Protein AF-A0A9D7PT28-F1 (afdb_monomer)

Secondary structure (DSSP, 8-state):
-HHHHHHHHHHHHHHHHHHHHHHTTSGGGGGS-HHHHHHHHHHHHHHHHHHHHHHHHHHHS-S-HHHHHHHHHHHHHHHHHHHHHHHHHHHH--GGG---THHHHHHHHHHHHHHHHHHHHHHHHHHHHHHHHHHHSTTSSS--

pLDDT: mean 75.79, std 13.26, range [43.88, 93.25]

Foldseek 3Di:
DVVVVVVVVVVVLVVLLVVLVVVCDDPVNVVAQCLQNVQLVVLLNQLSVQLLVQLVVLLPDDDALVVSLVSSLVSSVVSCVSNVVSLVVLCPDDDRSHQDDVSNVSSVVSSVSSVVSSVVSSVVSSVVRVVVVVVVPDPPPPPD

Radius of gyration: 19.15 Å; Cα contacts (8 Å, |Δi|>4): 104; chains: 1; bounding box: 45×25×63 Å

Mean predicted aligned error: 9.18 Å

Sequence (144 aa):
MRKIIALLGWGLWLALCTLVFAFSYSDSYFSYSPCTRIPVFAAALLGAVAMPASAFLVWRRPGPAWALVLRQAGASFLALLPAVATSFILSRASGACRLSGDDAMGVGVNFLLLCALAVLTTVVLGIAAMARERRRKPQGALRH

Organism: NCBI:txid2954365

Solvent-accessible surface area (backbone atoms only — not comparable to full-atom values): 7889 Å² total; per-residue (Å²): 110,75,67,56,56,49,49,51,54,51,50,55,43,52,49,49,55,49,46,56,47,49,71,65,58,44,84,70,53,76,78,50,56,64,68,48,47,52,58,43,48,53,25,45,52,50,22,64,52,44,37,58,52,46,44,55,57,47,65,71,50,88,75,59,40,70,61,44,34,53,53,36,50,53,49,32,55,60,31,44,46,52,37,52,52,44,51,53,51,26,59,69,38,72,72,82,34,35,53,52,73,71,54,46,53,54,52,49,52,53,49,52,51,50,50,53,47,40,51,50,50,36,50,53,51,35,54,53,33,48,53,53,51,54,70,71,61,78,76,76,83,85,78,125

Nearest PDB structures (foldseek):
  8ub8-assembly1_F  TM=5.242E-01  e=2.010E+00  Bordetella phage BPP-1
  8t5y-assembly1_A-2  TM=4.249E-01  e=2.114E+00  Rhodococcus sp. USK13

Structure (mmCIF, N/CA/C/O backbone):
data_AF-A0A9D7PT28-F1
#
_entry.id   AF-A0A9D7PT28-F1
#
loop_
_atom_site.group_PDB
_atom_site.id
_atom_site.type_symbol
_atom_site.label_atom_id
_atom_site.label_alt_id
_atom_site.label_comp_id
_atom_site.label_asym_id
_atom_site.label_entity_id
_atom_site.label_seq_id
_atom_site.pdbx_PDB_ins_code
_atom_site.Cartn_x
_atom_site.Cartn_y
_atom_site.Cartn_z
_atom_site.occupancy
_atom_site.B_iso_or_equiv
_atom_site.auth_seq_id
_atom_site.auth_comp_id
_atom_site.auth_asym_id
_atom_site.auth_atom_id
_atom_site.pdbx_PDB_model_num
ATOM 1 N N . MET A 1 1 ? -17.495 -16.793 16.429 1.00 43.88 1 MET A N 1
ATOM 2 C CA . MET A 1 1 ? -17.609 -15.552 15.618 1.00 43.88 1 MET A CA 1
ATOM 3 C C . MET A 1 1 ? -16.283 -14.815 15.365 1.00 43.88 1 MET A C 1
ATOM 5 O O . MET A 1 1 ? -16.002 -14.558 14.205 1.00 43.88 1 MET A O 1
ATOM 9 N N . ARG A 1 2 ? -15.419 -14.513 16.357 1.00 48.06 2 ARG A N 1
ATOM 10 C CA . ARG A 1 2 ? -14.138 -13.787 16.113 1.00 48.06 2 ARG A CA 1
ATOM 11 C C . ARG A 1 2 ? -13.183 -14.450 15.100 1.00 48.06 2 ARG A C 1
ATOM 13 O O . ARG A 1 2 ? -12.558 -13.740 14.324 1.00 48.06 2 ARG A O 1
ATOM 20 N N . LYS A 1 3 ? -13.088 -15.786 15.083 1.00 47.22 3 LYS A N 1
ATOM 21 C CA . LYS A 1 3 ? -12.230 -16.530 14.136 1.00 47.22 3 LYS A CA 1
ATOM 22 C C . LYS A 1 3 ? -12.750 -16.486 12.688 1.00 47.22 3 LYS A C 1
ATOM 24 O O . LYS A 1 3 ? -11.953 -16.422 11.767 1.00 47.22 3 LYS A O 1
ATOM 29 N N . ILE A 1 4 ? -14.071 -16.447 12.502 1.00 44.88 4 ILE A N 1
ATOM 30 C CA . ILE A 1 4 ? -14.725 -16.429 11.181 1.00 44.88 4 ILE A CA 1
ATOM 31 C C . ILE A 1 4 ? -14.579 -15.053 10.522 1.00 44.88 4 ILE A C 1
ATOM 33 O O . ILE A 1 4 ? -14.271 -14.972 9.343 1.00 44.88 4 ILE A O 1
ATOM 37 N N . ILE A 1 5 ? -14.696 -13.970 11.298 1.00 53.00 5 ILE A N 1
ATOM 38 C CA . ILE A 1 5 ? -14.446 -12.602 10.809 1.00 53.00 5 ILE A CA 1
ATOM 39 C C . ILE A 1 5 ? -12.968 -12.416 10.437 1.00 53.00 5 ILE A C 1
ATOM 41 O O . ILE A 1 5 ? -12.665 -11.768 9.442 1.00 53.00 5 ILE A O 1
ATOM 45 N N . ALA A 1 6 ? -12.046 -13.015 11.200 1.00 55.41 6 ALA A N 1
ATOM 46 C CA . ALA A 1 6 ? -10.630 -13.013 10.844 1.00 55.41 6 ALA A CA 1
ATOM 47 C C . ALA A 1 6 ? -10.380 -13.782 9.535 1.00 55.41 6 ALA A C 1
ATOM 49 O O . ALA A 1 6 ? -9.706 -13.260 8.659 1.00 55.41 6 ALA A O 1
ATOM 50 N N . LEU A 1 7 ? -10.965 -14.971 9.366 1.00 52.16 7 LEU A N 1
ATOM 51 C CA . LEU A 1 7 ? -10.830 -15.766 8.140 1.00 52.16 7 LEU A CA 1
ATOM 52 C C . LEU A 1 7 ? -11.463 -15.091 6.915 1.00 52.16 7 LEU A C 1
ATOM 54 O O . LEU A 1 7 ? -10.848 -15.083 5.857 1.00 52.16 7 LEU A O 1
ATOM 58 N N . LEU A 1 8 ? -12.635 -14.465 7.058 1.00 51.56 8 LEU A N 1
ATOM 59 C CA . LEU A 1 8 ? -13.270 -13.682 5.991 1.00 51.56 8 LEU A CA 1
ATOM 60 C C . LEU A 1 8 ? -12.456 -12.432 5.641 1.00 51.56 8 LEU A C 1
ATOM 62 O O . LEU A 1 8 ? -12.308 -12.115 4.468 1.00 51.56 8 LEU A O 1
ATOM 66 N N . GLY A 1 9 ? -11.883 -11.758 6.643 1.00 63.72 9 GLY A N 1
ATOM 67 C CA . GLY A 1 9 ? -10.990 -10.620 6.432 1.00 63.72 9 GLY A CA 1
ATOM 68 C C . GLY A 1 9 ? -9.711 -11.010 5.693 1.00 63.72 9 GLY A C 1
ATOM 69 O O . GLY A 1 9 ? -9.314 -10.303 4.778 1.00 63.72 9 GLY A O 1
ATOM 70 N N . TRP A 1 10 ? -9.105 -12.151 6.039 1.00 61.28 10 TRP A N 1
ATOM 71 C CA . TRP A 1 10 ? -7.926 -12.695 5.354 1.00 61.28 10 TRP A CA 1
ATOM 72 C C . TRP A 1 10 ? -8.244 -13.242 3.958 1.00 61.28 10 TRP A C 1
ATOM 74 O O . TRP A 1 10 ? -7.445 -13.050 3.048 1.00 61.28 10 TRP A O 1
ATOM 84 N N . GLY A 1 11 ? -9.401 -13.879 3.767 1.00 59.00 11 GLY A N 1
ATOM 85 C CA . GLY A 1 11 ? -9.849 -14.400 2.472 1.00 59.00 11 GLY A CA 1
ATOM 86 C C . GLY A 1 11 ? -10.194 -13.291 1.481 1.00 59.00 11 GLY A C 1
ATOM 87 O O . GLY A 1 11 ? -9.745 -13.334 0.340 1.00 59.00 11 GLY A O 1
ATOM 88 N N . LEU A 1 12 ? -10.902 -12.249 1.933 1.00 64.44 12 LEU A N 1
ATOM 89 C CA . LEU A 1 12 ? -11.136 -11.035 1.145 1.00 64.44 12 LEU A CA 1
ATOM 90 C C . LEU A 1 12 ? -9.812 -10.339 0.801 1.00 64.44 12 LEU A C 1
ATOM 92 O O . LEU A 1 12 ? -9.671 -9.774 -0.279 1.00 64.44 12 LEU A O 1
ATOM 96 N N . TRP A 1 13 ? -8.825 -10.426 1.696 1.00 65.44 13 TRP A N 1
ATOM 97 C CA . TRP A 1 13 ? -7.497 -9.878 1.459 1.00 65.44 13 TRP A CA 1
ATOM 98 C C . TRP A 1 13 ? -6.703 -10.652 0.412 1.00 65.44 13 TRP A C 1
ATOM 100 O O . TRP A 1 13 ? -6.188 -10.079 -0.539 1.00 65.44 13 TRP A O 1
ATOM 110 N N . LEU A 1 14 ? -6.631 -11.971 0.555 1.00 62.16 14 LEU A N 1
ATOM 111 C CA . LEU A 1 14 ? -6.037 -12.828 -0.459 1.00 62.16 14 LEU A CA 1
ATOM 112 C C . LEU A 1 14 ? -6.719 -12.587 -1.802 1.00 62.16 14 LEU A C 1
ATOM 114 O O . LEU A 1 14 ? -6.017 -12.365 -2.777 1.00 62.16 14 LEU A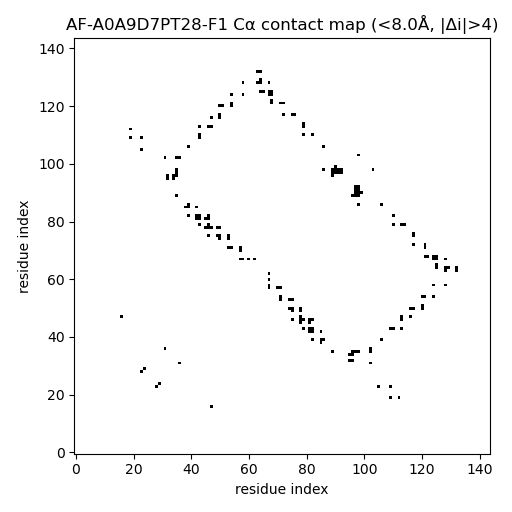 O 1
ATOM 118 N N . ALA A 1 15 ? -8.050 -12.495 -1.846 1.00 60.81 15 ALA A N 1
ATOM 119 C CA . ALA A 1 15 ? -8.787 -12.164 -3.061 1.00 60.81 15 ALA A CA 1
ATOM 120 C C . ALA A 1 15 ? -8.392 -10.795 -3.642 1.00 60.81 15 ALA A C 1
ATOM 122 O O . ALA A 1 15 ? -8.149 -10.712 -4.837 1.00 60.81 15 ALA A O 1
ATOM 123 N N . LEU A 1 16 ? -8.241 -9.748 -2.824 1.00 65.19 16 LEU A N 1
ATOM 124 C CA . LEU A 1 16 ? -7.776 -8.422 -3.262 1.00 65.19 16 LEU A CA 1
ATOM 125 C C . LEU A 1 16 ? -6.341 -8.450 -3.804 1.00 65.19 16 LEU A C 1
ATOM 127 O O . LEU A 1 16 ? -6.088 -7.901 -4.872 1.00 65.19 16 LEU A O 1
ATOM 131 N N . CYS 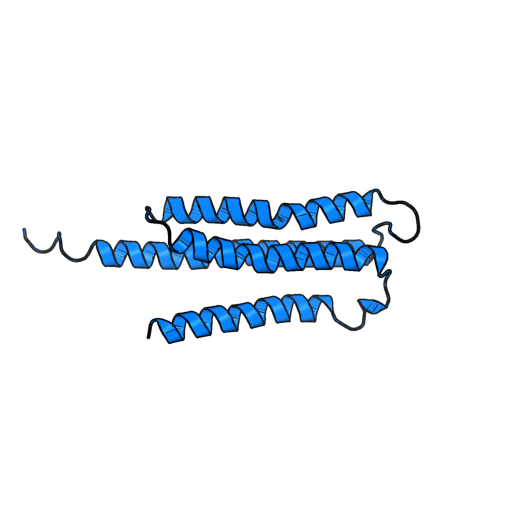A 1 17 ? -5.417 -9.135 -3.127 1.00 63.94 17 CYS A N 1
ATOM 132 C CA . CYS A 1 17 ? -4.057 -9.349 -3.626 1.00 63.94 17 CYS A CA 1
ATOM 133 C C . CYS A 1 17 ? -4.059 -10.150 -4.936 1.00 63.94 17 CYS A C 1
ATOM 135 O O . CYS A 1 17 ? -3.320 -9.819 -5.857 1.00 63.94 17 CYS A O 1
ATOM 137 N N . THR A 1 18 ? -4.924 -11.163 -5.041 1.00 61.22 18 THR A N 1
ATOM 138 C CA . THR A 1 18 ? -5.087 -11.992 -6.246 1.00 61.22 18 THR A CA 1
ATOM 139 C C . THR A 1 18 ? -5.757 -11.211 -7.379 1.00 61.22 18 THR A C 1
ATOM 141 O O . THR A 1 18 ? -5.502 -11.481 -8.542 1.00 61.22 18 THR A O 1
ATOM 144 N N . LEU A 1 19 ? -6.582 -10.211 -7.064 1.00 61.78 19 LEU A N 1
ATOM 145 C CA . LEU A 1 19 ? -7.253 -9.350 -8.037 1.00 61.78 19 LEU A CA 1
ATOM 146 C C . LEU A 1 19 ? -6.301 -8.273 -8.568 1.00 61.78 19 LEU A C 1
ATOM 148 O O . LEU A 1 19 ? -6.262 -8.049 -9.772 1.00 61.78 19 LEU A O 1
ATOM 152 N N . VAL A 1 20 ? -5.459 -7.688 -7.708 1.00 60.94 20 VAL A N 1
ATOM 153 C CA . VAL A 1 20 ? -4.312 -6.861 -8.134 1.00 60.94 20 VAL A CA 1
ATOM 154 C C . VAL A 1 20 ? -3.347 -7.688 -8.992 1.00 60.94 20 VAL A C 1
ATOM 156 O O . VAL A 1 20 ? -2.879 -7.209 -10.023 1.00 60.94 20 VAL A O 1
ATOM 159 N N . PHE A 1 21 ? -3.101 -8.945 -8.608 1.00 61.25 21 PHE A N 1
ATOM 160 C CA . PHE A 1 21 ? -2.309 -9.905 -9.376 1.00 61.25 21 PHE A CA 1
ATOM 161 C C . PHE A 1 21 ? -2.944 -10.204 -10.743 1.00 61.25 21 PHE A C 1
ATOM 163 O O . PHE A 1 21 ? -2.264 -10.077 -11.749 1.00 61.25 21 PHE A O 1
ATOM 170 N N . ALA A 1 22 ? -4.245 -10.501 -10.808 1.00 59.53 22 ALA A N 1
ATOM 171 C CA . ALA A 1 22 ? -4.959 -10.804 -12.049 1.00 59.53 22 ALA A CA 1
ATOM 172 C C . ALA A 1 22 ? -5.043 -9.598 -13.000 1.00 59.53 22 ALA A C 1
ATOM 174 O O . ALA A 1 22 ? -4.853 -9.756 -14.202 1.00 59.53 22 ALA A O 1
ATOM 175 N N . PHE A 1 23 ? -5.251 -8.382 -12.479 1.00 59.78 23 PHE A N 1
ATOM 176 C CA . PHE A 1 23 ? -5.201 -7.155 -13.287 1.00 59.78 23 PHE A CA 1
ATOM 177 C C . PHE A 1 23 ? -3.789 -6.834 -13.789 1.00 59.78 23 PHE A C 1
ATOM 179 O O . PHE A 1 23 ? -3.636 -6.282 -14.876 1.00 59.78 23 PHE A O 1
ATOM 186 N N . SER A 1 24 ? -2.759 -7.208 -13.027 1.00 54.97 24 SER A N 1
ATOM 187 C CA . SER A 1 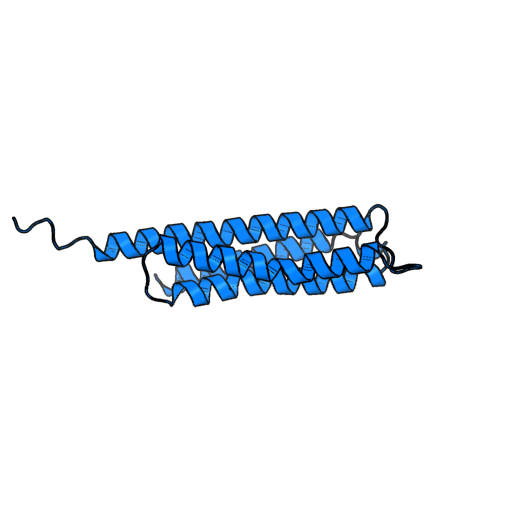24 ? -1.355 -7.091 -13.442 1.00 54.97 24 SER A CA 1
ATOM 188 C C . SER A 1 24 ? -0.900 -8.225 -14.368 1.00 54.97 24 SER A C 1
ATOM 190 O O . SER A 1 24 ? 0.254 -8.229 -14.769 1.00 54.97 24 SER A O 1
ATOM 192 N N . TYR A 1 25 ? -1.750 -9.208 -14.673 1.00 55.09 25 TYR A N 1
ATOM 193 C CA . TYR A 1 25 ? -1.388 -10.423 -15.415 1.00 55.09 25 TYR A CA 1
ATOM 194 C C . TYR A 1 25 ? -2.403 -10.727 -16.528 1.00 55.09 25 TYR A C 1
ATOM 196 O O . TYR A 1 25 ? -2.569 -11.883 -16.908 1.00 55.09 25 TYR A O 1
ATOM 204 N N . SER A 1 26 ? -3.110 -9.714 -17.052 1.00 56.50 26 SER A N 1
ATOM 205 C CA . SER A 1 26 ? -3.818 -9.901 -18.324 1.00 56.50 26 SER A CA 1
ATOM 206 C C . SER A 1 26 ? -2.784 -10.097 -19.438 1.00 56.50 26 SER A C 1
ATOM 208 O O . SER A 1 26 ? -1.677 -9.567 -19.345 1.00 56.50 26 SER A O 1
ATOM 210 N N . ASP A 1 27 ? -3.116 -10.887 -20.464 1.00 47.72 27 ASP A N 1
ATOM 211 C CA . ASP A 1 27 ? -2.188 -11.387 -21.499 1.00 47.72 27 ASP A CA 1
ATOM 212 C C . ASP A 1 27 ? -1.309 -10.318 -22.180 1.00 47.72 27 ASP A C 1
ATOM 214 O O . ASP A 1 27 ? -0.261 -10.629 -22.744 1.00 47.72 27 ASP A O 1
ATOM 218 N N . SER A 1 28 ? -1.669 -9.040 -22.074 1.00 53.88 28 SER A N 1
ATOM 219 C CA . SER A 1 28 ? -0.855 -7.914 -22.522 1.00 53.88 28 SER A CA 1
ATOM 220 C C . SER A 1 28 ? 0.386 -7.641 -21.660 1.00 53.88 28 SER A C 1
ATOM 222 O O . SER A 1 28 ? 1.283 -6.953 -22.127 1.00 53.88 28 SER A O 1
ATOM 224 N N . TYR A 1 29 ? 0.512 -8.167 -20.437 1.00 51.19 29 TYR A N 1
ATOM 225 C CA . TYR A 1 29 ? 1.639 -7.854 -19.540 1.00 51.19 29 TYR A CA 1
ATOM 226 C C . TYR A 1 29 ? 2.965 -8.519 -19.958 1.00 51.19 29 TYR A C 1
ATOM 228 O O . TYR A 1 29 ? 4.033 -7.957 -19.716 1.00 51.19 29 TYR A O 1
ATOM 236 N N . PHE A 1 30 ? 2.909 -9.679 -20.625 1.00 51.00 30 PHE A N 1
ATOM 237 C CA . PHE A 1 30 ? 4.089 -10.390 -21.154 1.00 51.00 30 PHE A CA 1
ATOM 238 C C . PHE A 1 30 ? 4.509 -9.938 -22.552 1.00 51.00 30 PHE A C 1
ATOM 240 O O . PHE A 1 30 ? 5.553 -10.359 -23.045 1.00 51.00 30 PHE A O 1
ATOM 247 N N . SER A 1 31 ? 3.729 -9.058 -23.182 1.00 54.28 31 SER A N 1
ATOM 248 C CA . SER A 1 31 ? 4.110 -8.407 -24.437 1.00 54.28 31 SER A CA 1
ATOM 249 C C . SER A 1 31 ? 5.185 -7.325 -24.232 1.00 54.28 31 SER A C 1
ATOM 251 O O . SER A 1 31 ? 5.765 -6.856 -25.209 1.00 54.28 31 SER A O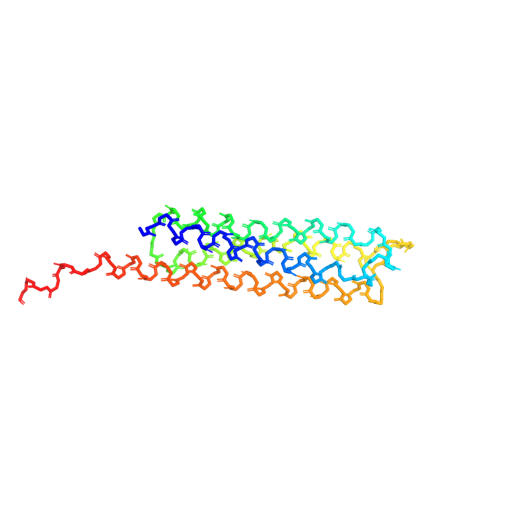 1
ATOM 253 N N . TYR A 1 32 ? 5.456 -6.927 -22.979 1.00 61.38 32 TYR A N 1
ATOM 254 C CA . TYR A 1 32 ? 6.344 -5.819 -22.610 1.00 61.38 32 TYR A CA 1
ATOM 255 C C . TYR A 1 32 ? 7.639 -6.274 -21.914 1.00 61.38 32 TYR A C 1
ATOM 257 O O . TYR A 1 32 ? 7.789 -7.425 -21.503 1.00 61.38 32 TYR A O 1
ATOM 265 N N . SER A 1 33 ? 8.600 -5.351 -21.783 1.00 70.50 33 SER A N 1
ATOM 266 C CA . SER A 1 33 ? 9.950 -5.639 -21.280 1.00 70.50 33 SER A CA 1
ATOM 267 C C . SER A 1 33 ? 9.924 -6.170 -19.834 1.00 70.50 33 SER A C 1
ATOM 269 O O . SER A 1 33 ? 9.512 -5.455 -18.916 1.00 70.50 33 SER A O 1
ATOM 271 N N . PRO A 1 34 ? 10.434 -7.387 -19.557 1.00 75.06 34 PRO A N 1
ATOM 272 C CA . PRO A 1 34 ? 10.483 -7.917 -18.193 1.00 75.06 34 PRO A CA 1
ATOM 273 C C . PRO A 1 34 ? 11.364 -7.061 -17.266 1.00 75.06 34 PRO A C 1
ATOM 275 O O . PRO A 1 34 ? 11.157 -7.052 -16.050 1.00 75.06 34 PRO A O 1
ATOM 278 N N . CYS A 1 35 ? 12.307 -6.294 -17.828 1.00 77.12 35 CYS A N 1
ATOM 279 C CA . CYS A 1 35 ? 13.225 -5.446 -17.069 1.00 77.12 35 CYS A CA 1
ATOM 280 C C . CYS A 1 35 ? 12.523 -4.279 -16.351 1.00 77.12 35 CYS A C 1
ATOM 282 O O . CYS A 1 35 ? 12.930 -3.893 -15.257 1.00 77.12 35 CYS A O 1
ATOM 284 N N . THR A 1 36 ? 11.455 -3.724 -16.933 1.00 74.81 36 THR A N 1
ATOM 285 C CA . THR A 1 36 ? 10.663 -2.648 -16.312 1.00 74.81 36 THR A CA 1
ATOM 286 C C . THR A 1 36 ? 9.619 -3.212 -15.351 1.00 74.81 36 THR A C 1
ATOM 288 O O . THR A 1 36 ? 9.352 -2.634 -14.298 1.00 74.81 36 THR A O 1
ATOM 291 N N . ARG A 1 37 ? 9.044 -4.373 -15.675 1.00 74.38 37 ARG A N 1
ATOM 292 C CA . ARG A 1 37 ? 7.882 -4.920 -14.967 1.00 74.38 37 ARG A CA 1
ATOM 293 C C . ARG A 1 37 ? 8.211 -5.696 -13.699 1.00 74.38 37 ARG A C 1
ATOM 295 O O . ARG A 1 37 ? 7.493 -5.532 -12.715 1.00 74.38 37 ARG A O 1
ATOM 302 N N . ILE A 1 38 ? 9.278 -6.497 -13.682 1.00 79.44 38 ILE A N 1
ATOM 303 C CA . ILE A 1 38 ? 9.642 -7.310 -12.505 1.00 79.44 38 ILE A CA 1
ATOM 304 C C . ILE A 1 38 ? 9.935 -6.435 -11.272 1.00 79.44 38 ILE A C 1
ATOM 306 O O . ILE A 1 38 ? 9.381 -6.721 -10.206 1.00 79.44 38 ILE A O 1
ATOM 310 N N . PRO A 1 39 ? 10.730 -5.349 -11.368 1.00 82.06 39 PRO A N 1
ATOM 311 C CA . PRO A 1 39 ? 11.004 -4.504 -10.208 1.00 82.06 39 PRO A CA 1
ATOM 312 C C . PRO A 1 39 ? 9.740 -3.817 -9.678 1.00 82.06 39 PRO A C 1
ATOM 314 O O . PRO A 1 39 ? 9.510 -3.784 -8.469 1.00 82.06 39 PRO A O 1
ATOM 317 N N . VAL A 1 40 ? 8.901 -3.294 -10.579 1.00 81.00 40 VAL A N 1
ATOM 318 C CA . VAL A 1 40 ? 7.637 -2.623 -10.228 1.00 81.00 40 VAL A CA 1
ATOM 319 C C . VAL A 1 40 ? 6.682 -3.607 -9.564 1.00 81.00 40 VAL A C 1
ATOM 321 O O . VAL A 1 40 ? 6.053 -3.279 -8.560 1.00 81.00 40 VAL A O 1
ATOM 324 N N . PHE A 1 41 ? 6.608 -4.826 -10.094 1.00 77.69 41 PHE A N 1
ATOM 325 C CA . PHE A 1 41 ? 5.811 -5.906 -9.532 1.00 77.69 41 PHE A CA 1
ATOM 326 C C . PHE A 1 41 ? 6.263 -6.266 -8.116 1.00 77.69 41 PHE A C 1
ATOM 328 O O . PHE A 1 41 ? 5.441 -6.301 -7.204 1.00 77.69 41 PHE A O 1
ATOM 335 N N . ALA A 1 42 ? 7.563 -6.482 -7.907 1.00 81.00 42 ALA A N 1
ATOM 336 C CA . ALA A 1 42 ? 8.096 -6.810 -6.589 1.00 81.00 42 ALA A CA 1
ATOM 337 C C . ALA A 1 42 ? 7.793 -5.698 -5.572 1.00 81.00 42 ALA A C 1
ATOM 339 O O . ALA A 1 42 ? 7.332 -5.975 -4.464 1.00 81.00 42 ALA A O 1
ATOM 340 N N . ALA A 1 43 ? 7.976 -4.435 -5.966 1.00 84.50 43 ALA A N 1
ATOM 341 C CA . ALA A 1 43 ? 7.666 -3.290 -5.121 1.00 84.50 43 ALA A CA 1
ATOM 342 C C . ALA A 1 43 ? 6.166 -3.192 -4.786 1.00 84.50 43 ALA A C 1
ATOM 344 O O . ALA A 1 43 ? 5.805 -2.930 -3.636 1.00 84.50 43 ALA A O 1
ATOM 345 N N . ALA A 1 44 ? 5.290 -3.451 -5.760 1.00 79.69 44 ALA A N 1
ATOM 346 C CA . ALA A 1 44 ? 3.847 -3.454 -5.547 1.00 79.69 44 ALA A CA 1
ATOM 347 C C . ALA A 1 44 ? 3.394 -4.605 -4.641 1.00 79.69 44 ALA A C 1
ATOM 349 O O . ALA A 1 44 ? 2.602 -4.388 -3.726 1.00 79.69 44 ALA A O 1
ATOM 350 N N . LEU A 1 45 ? 3.939 -5.808 -4.827 1.00 81.38 45 LEU A N 1
ATOM 351 C CA . LEU A 1 45 ? 3.648 -6.961 -3.978 1.00 81.38 45 LEU A CA 1
ATOM 352 C C . LEU A 1 45 ? 4.057 -6.699 -2.522 1.00 81.38 45 LEU A C 1
ATOM 354 O O . LEU A 1 45 ? 3.288 -6.976 -1.600 1.00 81.38 45 LEU A O 1
ATOM 358 N N . LEU A 1 46 ? 5.237 -6.109 -2.311 1.00 83.62 46 LEU A N 1
ATOM 359 C CA . LEU A 1 46 ? 5.693 -5.708 -0.981 1.00 83.62 46 LEU A CA 1
ATOM 360 C C . LEU A 1 46 ? 4.726 -4.711 -0.335 1.00 83.62 46 LEU A C 1
ATOM 362 O O . LEU A 1 46 ? 4.338 -4.908 0.816 1.00 83.62 46 LEU A O 1
ATOM 366 N N . GLY A 1 47 ? 4.288 -3.685 -1.071 1.00 82.19 47 GLY A N 1
ATOM 367 C CA . GLY A 1 47 ? 3.300 -2.720 -0.585 1.00 82.19 47 GLY A CA 1
ATOM 368 C C . GLY A 1 47 ? 1.964 -3.378 -0.225 1.00 82.19 47 GLY A C 1
ATOM 369 O O . GLY A 1 47 ? 1.436 -3.165 0.871 1.00 82.19 47 GLY A O 1
ATOM 370 N N . ALA A 1 48 ? 1.461 -4.245 -1.108 1.00 80.75 48 ALA A N 1
ATOM 371 C CA . ALA A 1 48 ? 0.201 -4.961 -0.936 1.00 80.75 48 ALA A CA 1
ATOM 372 C C . ALA A 1 48 ? 0.196 -5.892 0.285 1.00 80.75 48 ALA A C 1
ATOM 374 O O . ALA A 1 48 ? -0.847 -6.062 0.907 1.00 80.75 48 ALA A O 1
ATOM 375 N N . VAL A 1 49 ? 1.347 -6.455 0.668 1.00 82.56 49 VAL A N 1
ATOM 376 C CA . VAL A 1 49 ? 1.495 -7.297 1.870 1.00 82.56 49 VAL A CA 1
ATOM 377 C C . VAL A 1 49 ? 1.794 -6.464 3.126 1.00 82.56 49 VAL A C 1
ATOM 379 O O . VAL A 1 49 ? 1.292 -6.763 4.216 1.00 82.56 49 VAL A O 1
ATOM 382 N N . ALA A 1 50 ? 2.569 -5.385 3.001 1.00 84.69 50 ALA A N 1
ATOM 383 C CA . ALA A 1 50 ? 2.970 -4.540 4.125 1.00 84.69 50 ALA A CA 1
ATOM 384 C C . ALA A 1 50 ? 1.800 -3.741 4.727 1.00 84.69 50 ALA A C 1
ATOM 386 O O . ALA A 1 50 ? 1.713 -3.597 5.950 1.00 84.69 50 ALA A O 1
ATOM 387 N N . MET A 1 51 ? 0.868 -3.246 3.908 1.00 84.44 51 MET A N 1
ATOM 388 C CA . MET A 1 51 ? -0.336 -2.536 4.373 1.00 84.44 51 MET A CA 1
ATOM 389 C C . MET A 1 51 ? -1.253 -3.393 5.283 1.00 84.44 51 MET A C 1
ATOM 391 O O . MET A 1 51 ? -1.565 -2.946 6.389 1.00 84.44 51 MET A O 1
ATOM 395 N N . P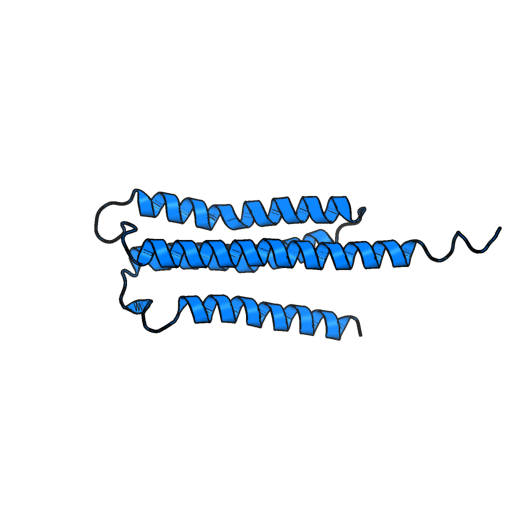RO A 1 52 ? -1.644 -4.634 4.920 1.00 78.62 52 PRO A N 1
ATOM 396 C CA . PRO A 1 52 ? -2.353 -5.551 5.818 1.00 78.62 52 PRO A CA 1
ATOM 397 C C . PRO A 1 52 ? -1.607 -5.795 7.122 1.00 78.62 52 PRO A C 1
ATOM 399 O O . PRO A 1 52 ? -2.182 -5.733 8.212 1.00 78.62 52 PRO A O 1
ATOM 402 N N . ALA A 1 53 ? -0.321 -6.128 6.992 1.00 83.12 53 ALA A N 1
ATOM 403 C CA . ALA A 1 53 ? 0.497 -6.551 8.110 1.00 83.12 53 ALA A CA 1
ATOM 404 C C . ALA A 1 53 ? 0.643 -5.405 9.114 1.00 83.12 53 ALA A C 1
ATOM 406 O O . ALA A 1 53 ? 0.447 -5.600 10.315 1.00 83.12 53 ALA A O 1
ATOM 407 N N . SER A 1 54 ? 0.890 -4.189 8.622 1.00 86.00 54 SER A N 1
ATOM 408 C CA . SER A 1 54 ? 0.921 -2.984 9.450 1.00 86.00 54 SER A CA 1
ATOM 409 C C . SER A 1 54 ? -0.423 -2.718 10.127 1.00 86.00 54 SER A C 1
ATOM 411 O O . SER A 1 54 ? -0.429 -2.521 11.341 1.00 86.00 54 SER A O 1
ATOM 413 N N . ALA A 1 55 ? -1.555 -2.838 9.424 1.00 83.19 55 ALA A N 1
ATOM 414 C CA . ALA A 1 55 ? -2.878 -2.637 10.024 1.00 83.19 55 ALA A CA 1
ATOM 415 C C . ALA A 1 55 ? -3.136 -3.621 11.170 1.00 83.19 55 ALA A C 1
ATOM 417 O O . ALA A 1 55 ? -3.621 -3.240 12.239 1.00 83.19 55 ALA A O 1
ATOM 418 N N . PHE A 1 56 ? -2.746 -4.883 10.992 1.00 84.38 56 PHE A N 1
ATOM 419 C CA . PHE A 1 56 ? -2.851 -5.905 12.026 1.00 84.38 56 PHE A CA 1
ATOM 420 C C . PHE A 1 56 ? -1.956 -5.619 13.240 1.00 84.38 56 PHE A C 1
ATOM 422 O O . PHE A 1 56 ? -2.391 -5.759 14.388 1.00 84.38 56 PHE A O 1
ATOM 429 N N . LEU A 1 57 ? -0.712 -5.198 13.009 1.00 86.44 57 LEU A N 1
ATOM 430 C CA . LEU A 1 57 ? 0.218 -4.838 14.080 1.00 86.44 57 LEU A CA 1
ATOM 431 C C . LEU A 1 57 ? -0.250 -3.589 14.836 1.00 86.44 57 LEU A C 1
ATOM 433 O O . LEU A 1 57 ? -0.198 -3.560 16.066 1.00 86.44 57 LEU A O 1
ATOM 437 N N . VAL A 1 58 ? -0.754 -2.580 14.124 1.00 88.06 58 VAL A N 1
ATOM 438 C CA . VAL A 1 58 ? -1.313 -1.356 14.708 1.00 88.06 58 VAL A CA 1
ATOM 439 C C . VAL A 1 58 ? -2.565 -1.678 15.522 1.00 88.06 58 VAL A C 1
ATOM 441 O O . VAL A 1 58 ? -2.675 -1.217 16.655 1.00 88.06 58 VAL A O 1
ATOM 444 N N . TRP A 1 59 ? -3.459 -2.533 15.020 1.00 83.56 59 TRP A N 1
ATOM 445 C CA . TRP A 1 59 ? -4.663 -2.974 15.732 1.00 83.56 59 TRP A CA 1
ATOM 446 C C . TRP A 1 59 ? -4.378 -3.586 17.112 1.00 83.56 59 TRP A C 1
ATOM 448 O O . TRP A 1 59 ? -5.138 -3.397 18.071 1.00 83.56 59 TRP A O 1
ATOM 458 N N . ARG A 1 60 ? -3.272 -4.330 17.228 1.00 85.31 60 ARG A N 1
ATOM 459 C CA . ARG A 1 60 ? -2.847 -4.947 18.491 1.00 85.31 60 ARG A CA 1
ATOM 460 C C . ARG A 1 60 ? -2.385 -3.923 19.526 1.00 85.31 60 ARG A C 1
ATOM 462 O O . ARG A 1 60 ? -2.408 -4.232 20.716 1.00 85.31 60 ARG A O 1
ATOM 469 N N . ARG A 1 61 ? -2.004 -2.711 19.112 1.00 87.06 61 ARG A N 1
ATOM 470 C CA . ARG A 1 61 ? -1.543 -1.672 20.037 1.00 87.06 61 ARG A CA 1
ATOM 471 C C . ARG A 1 61 ? -2.719 -1.065 20.814 1.00 87.06 61 ARG A C 1
ATOM 473 O O . ARG A 1 61 ? -3.796 -0.850 20.252 1.00 87.06 61 ARG A O 1
ATOM 480 N N . PRO A 1 62 ? -2.542 -0.770 22.111 1.00 83.06 62 PRO A N 1
ATOM 481 C CA . PRO A 1 62 ? -3.496 0.043 22.848 1.00 83.06 62 PRO A CA 1
ATOM 482 C C . PRO A 1 62 ? -3.413 1.503 22.378 1.00 83.06 62 PRO A C 1
ATOM 484 O O . PRO A 1 62 ? -2.337 2.007 22.050 1.00 83.06 62 PRO A O 1
ATOM 487 N N . GLY A 1 63 ? -4.556 2.183 22.346 1.00 86.44 63 GLY A N 1
ATOM 488 C CA . GLY A 1 63 ? -4.643 3.600 22.008 1.00 86.44 63 GLY A CA 1
ATOM 489 C C . GLY A 1 63 ? -6.066 4.016 21.630 1.00 86.44 63 GLY A C 1
ATOM 490 O O . GLY A 1 63 ? -6.914 3.141 21.414 1.00 86.44 63 GLY A O 1
ATOM 491 N N . PRO A 1 64 ? -6.335 5.330 21.570 1.00 88.31 64 PRO A N 1
ATOM 492 C CA . PRO A 1 64 ? -7.581 5.858 21.026 1.00 88.31 64 PRO A CA 1
ATOM 493 C C . PRO A 1 64 ? -7.657 5.609 19.514 1.00 88.31 64 PRO A C 1
ATOM 495 O O . PRO A 1 64 ? -6.623 5.487 18.848 1.00 88.31 64 PRO A O 1
ATOM 498 N N . ALA A 1 65 ? -8.873 5.547 18.959 1.00 86.25 65 ALA A N 1
ATOM 499 C CA . ALA A 1 65 ? -9.072 5.180 17.555 1.00 86.25 65 ALA A CA 1
ATOM 500 C C . ALA A 1 65 ? -8.298 6.082 16.576 1.00 86.25 65 ALA A C 1
ATOM 502 O O . ALA A 1 65 ? -7.635 5.578 15.670 1.00 86.25 65 ALA A O 1
ATOM 503 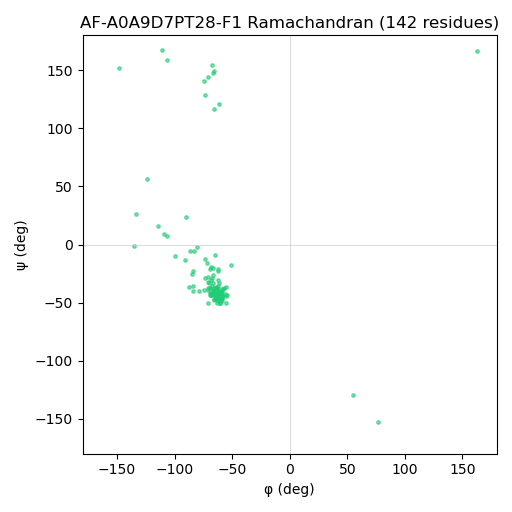N N . TRP A 1 66 ? -8.298 7.398 16.807 1.00 90.25 66 TRP A N 1
ATOM 504 C CA . TRP A 1 66 ? -7.596 8.369 15.961 1.00 90.25 66 TRP A CA 1
ATOM 505 C C . TRP A 1 66 ? -6.079 8.115 15.892 1.00 90.25 66 TRP A C 1
ATOM 507 O O . TRP A 1 66 ? -5.482 8.215 14.822 1.00 90.25 66 TRP A O 1
ATOM 517 N N . ALA A 1 67 ? -5.450 7.708 17.001 1.00 91.12 67 ALA A N 1
ATOM 518 C CA . ALA A 1 67 ? -4.011 7.451 17.044 1.00 91.12 67 ALA A CA 1
ATOM 519 C C . ALA A 1 67 ? -3.635 6.177 16.274 1.00 91.12 67 ALA A C 1
ATOM 521 O O . ALA A 1 67 ? -2.556 6.097 15.686 1.00 91.12 67 ALA A O 1
ATOM 522 N N . LEU A 1 68 ? -4.520 5.175 16.262 1.00 89.50 68 LEU A N 1
ATOM 523 C CA . LEU A 1 68 ? -4.335 3.965 15.459 1.00 89.50 68 LEU A CA 1
ATOM 524 C C . LEU A 1 68 ? -4.466 4.273 13.964 1.00 89.50 68 LEU A C 1
ATOM 526 O O . LEU A 1 68 ? -3.639 3.815 13.179 1.00 89.50 68 LEU A O 1
ATOM 530 N N . VAL A 1 69 ? -5.441 5.101 13.582 1.00 90.12 69 VAL A N 1
ATOM 531 C CA . VAL A 1 69 ? -5.626 5.544 12.191 1.00 90.12 69 VAL A CA 1
ATOM 532 C C . VAL A 1 69 ? -4.401 6.308 11.688 1.00 90.12 69 VAL A C 1
ATOM 534 O O . VAL A 1 69 ? -3.875 5.964 10.634 1.00 90.12 69 VAL A O 1
ATOM 537 N N . LEU A 1 70 ? -3.880 7.272 12.456 1.00 93.25 70 LEU A N 1
ATOM 538 C CA . LEU A 1 70 ? -2.678 8.024 12.066 1.00 93.25 70 LEU A CA 1
ATOM 539 C C . LEU A 1 70 ? -1.449 7.123 11.895 1.00 93.25 70 LEU A C 1
ATOM 541 O O . LEU A 1 70 ? -0.701 7.265 10.928 1.00 93.25 70 LEU A O 1
ATOM 545 N N . ARG A 1 71 ? -1.251 6.160 12.804 1.00 91.31 71 ARG A N 1
ATOM 546 C CA . ARG A 1 71 ? -0.153 5.184 12.699 1.00 91.31 71 ARG A CA 1
ATOM 547 C C . ARG A 1 71 ? -0.270 4.334 11.437 1.00 91.31 71 ARG A C 1
ATOM 549 O O . ARG A 1 71 ? 0.744 4.082 10.791 1.00 91.31 71 ARG A O 1
ATOM 556 N N . GLN A 1 72 ? -1.483 3.914 11.085 1.00 91.62 72 GLN A N 1
ATOM 557 C CA . GLN A 1 72 ? -1.709 3.138 9.871 1.00 91.62 72 GLN A CA 1
ATOM 558 C C . GLN A 1 72 ? -1.541 3.968 8.602 1.00 91.62 72 GLN A C 1
ATOM 560 O O . GLN A 1 72 ? -0.957 3.474 7.642 1.00 91.62 72 GLN A O 1
ATOM 565 N N . ALA A 1 73 ? -1.996 5.221 8.598 1.00 89.88 73 ALA A N 1
ATOM 566 C CA . ALA A 1 73 ? -1.788 6.127 7.475 1.00 89.88 73 ALA A CA 1
ATOM 567 C C . ALA A 1 73 ? -0.286 6.319 7.200 1.00 89.88 73 ALA A C 1
ATOM 569 O O . ALA A 1 73 ? 0.158 6.156 6.065 1.00 89.88 73 ALA A O 1
ATOM 570 N N . GLY A 1 74 ? 0.513 6.546 8.250 1.00 90.56 74 GLY A N 1
ATOM 571 C CA . GLY A 1 74 ? 1.972 6.626 8.134 1.00 90.56 74 GLY A CA 1
ATOM 572 C C . GLY A 1 74 ? 2.606 5.327 7.627 1.00 90.56 74 GLY A C 1
ATOM 573 O O . GLY A 1 74 ? 3.427 5.356 6.713 1.00 90.56 74 GLY A O 1
ATOM 574 N N . ALA A 1 75 ? 2.192 4.173 8.158 1.00 89.38 75 ALA A N 1
ATOM 575 C CA . ALA A 1 75 ? 2.694 2.877 7.697 1.00 89.38 75 ALA A CA 1
ATOM 576 C C . ALA A 1 75 ? 2.330 2.587 6.230 1.00 89.38 75 ALA A C 1
ATOM 578 O O . ALA A 1 75 ? 3.147 2.050 5.486 1.00 89.38 75 ALA A O 1
ATOM 579 N N . SER A 1 76 ? 1.132 2.985 5.801 1.00 87.44 76 SER A N 1
ATOM 580 C CA . SER A 1 76 ? 0.677 2.818 4.419 1.00 87.44 76 SER A CA 1
ATOM 581 C C . SER A 1 76 ? 1.449 3.727 3.461 1.00 87.44 76 SER A C 1
ATOM 583 O O . SER A 1 76 ? 1.805 3.292 2.372 1.00 87.44 76 SER A O 1
ATOM 585 N N . PHE A 1 77 ? 1.787 4.951 3.881 1.00 89.31 77 PHE A N 1
ATOM 586 C CA . PHE A 1 77 ? 2.651 5.842 3.103 1.00 89.31 77 PHE A CA 1
ATOM 587 C C . PHE A 1 77 ? 4.057 5.255 2.922 1.00 89.31 77 PHE A C 1
ATOM 589 O O . PHE A 1 77 ? 4.581 5.220 1.811 1.00 89.31 77 PHE A O 1
ATOM 596 N N . LEU A 1 78 ? 4.643 4.709 3.993 1.00 90.19 78 LEU A N 1
ATOM 597 C CA . LEU A 1 78 ? 5.940 4.027 3.921 1.00 90.19 78 LEU A CA 1
ATOM 598 C C . LEU A 1 78 ? 5.898 2.791 3.009 1.00 90.19 78 LEU A C 1
ATOM 600 O O . LEU A 1 78 ? 6.861 2.533 2.293 1.00 90.19 78 LEU A O 1
ATOM 604 N N . ALA A 1 79 ? 4.781 2.059 2.989 1.00 86.50 79 ALA A N 1
ATOM 605 C CA . ALA A 1 79 ? 4.592 0.899 2.118 1.00 86.50 79 ALA A CA 1
ATOM 606 C C . ALA A 1 79 ? 4.527 1.257 0.618 1.00 86.50 79 ALA A C 1
ATOM 608 O O . ALA A 1 79 ? 4.772 0.391 -0.218 1.00 86.50 79 ALA A O 1
ATOM 609 N N . LEU A 1 80 ? 4.234 2.516 0.269 1.00 87.12 80 LEU A N 1
ATOM 610 C CA . LEU A 1 80 ? 4.236 3.005 -1.115 1.00 87.12 80 LEU A CA 1
ATOM 611 C C . LEU A 1 80 ? 5.630 3.426 -1.605 1.00 87.12 80 LEU A C 1
ATOM 613 O O . LEU A 1 80 ? 5.867 3.438 -2.813 1.00 87.12 80 LEU A O 1
ATOM 617 N N . LEU A 1 81 ? 6.561 3.755 -0.697 1.00 89.75 81 LEU A N 1
ATOM 618 C CA . LEU A 1 81 ? 7.891 4.264 -1.057 1.00 89.75 81 LEU A CA 1
ATOM 619 C C . LEU A 1 81 ? 8.668 3.355 -2.020 1.00 89.75 81 LEU A C 1
ATOM 621 O O . LEU A 1 81 ? 9.227 3.897 -2.975 1.00 89.75 81 LEU A O 1
ATOM 625 N N . PRO A 1 82 ? 8.697 2.016 -1.850 1.00 87.56 82 PRO A N 1
ATOM 626 C CA . PRO A 1 82 ? 9.386 1.143 -2.794 1.00 87.56 82 PRO A CA 1
ATOM 627 C C . PRO A 1 82 ? 8.833 1.285 -4.214 1.00 87.56 82 PRO A C 1
ATOM 629 O O . PRO A 1 82 ? 9.604 1.427 -5.155 1.00 87.56 82 PRO A O 1
ATOM 632 N N . ALA A 1 83 ? 7.506 1.335 -4.374 1.00 85.31 83 ALA A N 1
ATOM 633 C CA . ALA A 1 83 ? 6.877 1.468 -5.686 1.00 85.31 83 ALA A CA 1
ATOM 634 C C . ALA A 1 83 ? 7.217 2.813 -6.347 1.00 85.31 83 ALA A C 1
ATOM 636 O O . ALA A 1 83 ? 7.530 2.854 -7.538 1.00 85.31 83 ALA A O 1
ATOM 637 N N . VAL A 1 84 ? 7.229 3.903 -5.573 1.00 86.81 84 VAL A N 1
ATOM 638 C CA . VAL A 1 84 ? 7.623 5.235 -6.062 1.00 86.81 84 VAL A CA 1
ATOM 639 C C . VAL A 1 84 ? 9.099 5.261 -6.456 1.00 86.81 84 VAL A C 1
ATOM 641 O O . VAL A 1 84 ? 9.430 5.712 -7.551 1.00 86.81 84 VAL A O 1
ATOM 644 N N . ALA A 1 85 ? 9.984 4.746 -5.601 1.00 88.38 85 ALA A N 1
ATOM 645 C CA . ALA A 1 85 ? 11.421 4.721 -5.847 1.00 88.38 85 ALA A CA 1
ATOM 646 C C . ALA A 1 85 ? 11.763 3.899 -7.095 1.00 88.38 85 ALA A C 1
ATOM 648 O O . ALA A 1 85 ? 12.486 4.375 -7.968 1.00 88.38 85 ALA A O 1
ATOM 649 N N . THR A 1 86 ? 11.194 2.700 -7.228 1.00 85.62 86 THR A N 1
ATOM 650 C CA . THR A 1 86 ? 11.400 1.845 -8.399 1.00 85.62 86 THR A CA 1
ATOM 651 C C . THR A 1 86 ? 10.894 2.508 -9.678 1.00 85.62 86 THR A C 1
ATOM 653 O O . THR A 1 86 ? 11.603 2.515 -10.683 1.00 85.62 86 THR A O 1
ATOM 656 N N . SER A 1 87 ? 9.716 3.136 -9.637 1.00 84.06 87 SER A N 1
ATOM 657 C CA . SER A 1 87 ? 9.168 3.871 -10.786 1.00 84.06 87 SER A CA 1
ATOM 658 C C . SER A 1 87 ? 10.056 5.052 -11.180 1.00 84.06 87 SER A C 1
ATOM 660 O O . SER A 1 87 ? 10.319 5.267 -12.362 1.00 84.06 87 SER A O 1
ATOM 662 N N . PHE A 1 88 ? 10.575 5.789 -10.194 1.00 86.19 88 PHE A N 1
ATOM 663 C CA . PHE A 1 88 ? 11.487 6.902 -10.430 1.00 86.19 88 PHE A CA 1
ATOM 664 C C . PHE A 1 88 ? 12.805 6.429 -11.057 1.00 86.19 88 PHE A C 1
ATOM 666 O O . PHE A 1 88 ? 13.245 7.003 -12.054 1.00 86.19 88 PHE A O 1
ATOM 673 N N . ILE A 1 89 ? 13.401 5.353 -10.539 1.00 87.50 89 ILE A N 1
ATOM 674 C CA . ILE A 1 89 ? 14.645 4.777 -11.069 1.00 87.50 89 ILE A CA 1
ATOM 675 C C . ILE A 1 89 ? 14.454 4.334 -12.524 1.00 87.50 89 ILE A C 1
ATOM 677 O O . ILE A 1 89 ? 15.239 4.716 -13.389 1.00 87.50 89 ILE A O 1
ATOM 681 N N . LEU A 1 90 ? 13.378 3.603 -12.823 1.00 84.75 90 LEU A N 1
ATOM 682 C CA . LEU A 1 90 ? 13.082 3.133 -14.179 1.00 84.75 90 LEU A CA 1
ATOM 683 C C . LEU A 1 90 ? 12.729 4.275 -15.144 1.00 84.75 90 LEU A C 1
ATOM 685 O O . LEU A 1 90 ? 13.014 4.180 -16.336 1.00 84.75 90 LEU A O 1
ATOM 689 N N . SER A 1 91 ? 12.158 5.379 -14.649 1.00 84.12 91 SER A N 1
ATOM 690 C CA . SER A 1 91 ? 11.895 6.573 -15.471 1.00 84.12 91 SER A CA 1
ATOM 691 C C . SER A 1 91 ? 13.184 7.260 -15.943 1.00 84.12 91 SER A C 1
ATOM 693 O O . SER A 1 91 ? 13.200 7.930 -16.976 1.00 84.12 91 SER A O 1
ATOM 695 N N . ARG A 1 92 ? 14.272 7.082 -15.180 1.00 85.25 92 ARG A N 1
ATOM 696 C CA . ARG A 1 92 ? 15.606 7.636 -15.442 1.00 85.25 92 ARG A CA 1
ATOM 697 C C . ARG A 1 92 ? 16.566 6.636 -16.083 1.00 85.25 92 ARG A C 1
ATOM 699 O O . ARG A 1 92 ? 17.641 7.045 -16.515 1.00 85.25 92 ARG A O 1
ATOM 706 N N . ALA A 1 93 ? 16.199 5.358 -16.153 1.00 84.12 93 ALA A N 1
ATOM 707 C CA . ALA A 1 93 ? 16.997 4.340 -16.817 1.00 84.12 93 ALA A CA 1
ATOM 708 C C . ALA A 1 93 ? 17.084 4.604 -18.331 1.00 84.12 93 ALA A C 1
ATOM 710 O O . ALA A 1 93 ? 16.167 5.153 -18.946 1.00 84.12 93 ALA A O 1
ATOM 711 N N . SER A 1 94 ? 18.196 4.199 -18.940 1.00 80.31 94 SER A N 1
ATOM 712 C CA . SER A 1 94 ? 18.397 4.200 -20.390 1.00 80.31 94 SER A CA 1
ATOM 713 C C . SER A 1 94 ? 18.339 2.770 -20.944 1.00 80.31 94 SER A C 1
ATOM 715 O O . SER A 1 94 ? 18.512 1.793 -20.215 1.00 80.31 94 SER A O 1
ATOM 717 N N . GLY A 1 95 ? 18.065 2.632 -22.245 1.00 77.19 95 GLY A N 1
ATOM 718 C CA . GLY A 1 95 ? 17.989 1.329 -22.914 1.00 77.19 95 GLY A CA 1
ATOM 719 C C . GLY A 1 95 ? 16.692 0.557 -22.640 1.00 77.19 95 GLY A C 1
ATOM 720 O O . GLY A 1 95 ? 15.647 1.146 -22.373 1.00 77.19 95 GLY A O 1
ATOM 721 N N . ALA A 1 96 ? 16.761 -0.775 -22.717 1.00 71.44 96 ALA A N 1
ATOM 722 C CA . ALA A 1 96 ? 15.607 -1.685 -22.667 1.00 71.44 96 ALA A CA 1
ATOM 723 C C . ALA A 1 96 ? 14.835 -1.701 -21.327 1.00 71.44 96 ALA A C 1
ATOM 725 O O . ALA A 1 96 ? 13.770 -2.314 -21.232 1.00 71.44 96 ALA A O 1
ATOM 726 N N . CYS A 1 97 ? 15.371 -1.043 -20.295 1.00 74.81 97 CYS A N 1
ATOM 727 C CA . CYS A 1 97 ? 14.777 -0.937 -18.960 1.00 74.81 97 CYS A CA 1
ATOM 728 C C . CYS A 1 97 ? 14.189 0.458 -18.681 1.00 74.81 97 CYS A C 1
ATOM 730 O O . CYS A 1 97 ? 13.805 0.751 -17.549 1.00 74.81 97 CYS A O 1
ATOM 732 N N . ARG A 1 98 ? 14.135 1.338 -19.689 1.00 79.69 98 ARG A N 1
ATOM 733 C CA . ARG A 1 98 ? 13.498 2.650 -19.571 1.00 79.69 98 ARG A CA 1
ATOM 734 C C . ARG A 1 98 ? 11.981 2.499 -19.544 1.00 79.69 98 ARG A C 1
ATOM 736 O O . ARG A 1 98 ? 11.397 1.907 -20.448 1.00 79.69 98 ARG A O 1
ATOM 743 N N . LEU A 1 99 ? 11.341 3.108 -18.551 1.00 74.94 99 LEU A N 1
ATOM 744 C CA . LEU A 1 99 ? 9.885 3.207 -18.499 1.00 74.94 99 LEU A CA 1
ATOM 745 C C . LEU A 1 99 ? 9.389 4.086 -19.664 1.00 74.94 99 LEU A C 1
ATOM 747 O O . LEU A 1 99 ? 9.724 5.272 -19.729 1.00 74.94 99 LEU A O 1
ATOM 751 N N . SER A 1 100 ? 8.613 3.527 -20.595 1.00 76.44 100 SER A N 1
ATOM 752 C CA . SER A 1 100 ? 8.038 4.281 -21.718 1.00 76.44 100 SER A CA 1
ATOM 753 C C . SER A 1 100 ? 6.679 3.724 -22.147 1.00 76.44 100 SER A C 1
ATOM 755 O O . SER A 1 100 ? 6.418 2.538 -21.963 1.00 76.44 100 SER A O 1
ATOM 757 N N . GLY A 1 101 ? 5.815 4.584 -22.701 1.00 73.75 101 GLY A N 1
ATOM 758 C CA . GLY A 1 101 ? 4.514 4.184 -23.251 1.00 73.75 101 GLY A CA 1
ATOM 759 C C . GLY A 1 101 ? 3.631 3.429 -22.251 1.00 73.75 101 GLY A C 1
ATOM 760 O O . GLY A 1 101 ? 3.450 3.864 -21.110 1.00 73.75 101 GLY A O 1
ATOM 761 N N . ASP A 1 102 ? 3.117 2.277 -22.678 1.00 67.94 102 ASP A N 1
ATOM 762 C CA . ASP A 1 102 ? 2.180 1.427 -21.930 1.00 67.94 102 ASP A CA 1
ATOM 763 C C . ASP A 1 102 ? 2.748 0.874 -20.605 1.00 67.94 102 ASP A C 1
ATOM 765 O O . ASP A 1 102 ? 1.993 0.553 -19.677 1.00 67.94 102 ASP A O 1
ATOM 769 N N . ASP A 1 103 ? 4.078 0.833 -20.451 1.00 70.06 103 ASP A N 1
ATOM 770 C CA . ASP A 1 103 ? 4.729 0.469 -19.186 1.00 70.06 103 ASP A CA 1
ATOM 771 C C . ASP A 1 103 ? 4.493 1.498 -18.089 1.00 70.06 103 ASP A C 1
ATOM 773 O O . ASP A 1 103 ? 4.203 1.134 -16.946 1.00 70.06 103 ASP A O 1
ATOM 777 N N . ALA A 1 104 ? 4.535 2.784 -18.437 1.00 73.31 104 ALA A N 1
ATOM 778 C CA . ALA A 1 104 ? 4.241 3.850 -17.490 1.00 73.31 104 ALA A CA 1
ATOM 779 C C . ALA A 1 104 ? 2.763 3.834 -17.069 1.00 73.31 104 ALA A C 1
ATOM 781 O O . ALA A 1 104 ? 2.455 4.071 -15.899 1.00 73.31 104 ALA A O 1
ATOM 782 N N . MET A 1 105 ? 1.854 3.492 -17.991 1.00 77.06 105 MET A N 1
ATOM 783 C CA . MET A 1 105 ? 0.428 3.379 -17.682 1.00 77.06 105 MET A CA 1
ATOM 784 C C . MET A 1 105 ? 0.161 2.235 -16.699 1.00 77.06 105 MET A C 1
ATOM 786 O O . MET A 1 105 ? -0.510 2.439 -15.689 1.00 77.06 105 MET A O 1
ATOM 790 N N . GLY A 1 106 ? 0.738 1.054 -16.935 1.00 72.88 106 GLY A N 1
ATOM 791 C CA . GLY A 1 106 ? 0.572 -0.085 -16.029 1.00 72.88 106 GLY A CA 1
ATOM 792 C C . GLY A 1 106 ? 1.170 0.151 -14.637 1.00 72.88 106 GLY A C 1
ATOM 793 O O . GLY A 1 106 ? 0.572 -0.231 -13.632 1.00 72.88 106 GLY A O 1
ATOM 794 N N . VAL A 1 107 ? 2.303 0.853 -14.553 1.00 77.31 107 VAL A N 1
ATOM 795 C CA . VAL A 1 107 ? 2.877 1.306 -13.274 1.00 77.31 107 VAL A CA 1
ATOM 796 C C . VAL A 1 107 ? 1.928 2.267 -12.553 1.00 77.31 107 VAL A C 1
ATOM 798 O O . VAL A 1 107 ? 1.706 2.121 -11.350 1.00 77.31 107 VAL A O 1
ATOM 801 N N . GLY A 1 108 ? 1.327 3.212 -13.282 1.00 78.75 108 GLY A N 1
ATOM 802 C CA . GLY A 1 108 ? 0.337 4.143 -12.741 1.00 78.75 108 GLY A CA 1
ATOM 803 C C . GLY A 1 108 ? -0.909 3.439 -12.198 1.00 78.75 108 GLY A C 1
ATOM 804 O O . GLY A 1 108 ? -1.353 3.746 -11.092 1.00 78.75 108 GLY A O 1
ATOM 805 N N . VAL A 1 109 ? -1.431 2.445 -12.922 1.00 79.56 109 VAL A N 1
ATOM 806 C CA . VAL A 1 109 ? -2.562 1.620 -12.464 1.00 79.56 109 VAL A CA 1
ATOM 807 C C . VAL A 1 109 ? -2.198 0.853 -11.190 1.00 79.56 109 VAL A C 1
ATOM 809 O O . VAL A 1 109 ? -2.951 0.900 -10.218 1.00 79.56 109 VAL A O 1
ATOM 812 N N . ASN A 1 110 ? -1.019 0.225 -11.137 1.00 77.69 110 ASN A N 1
ATOM 813 C CA . ASN A 1 110 ? -0.548 -0.468 -9.934 1.00 77.69 110 ASN A CA 1
ATOM 814 C C . ASN A 1 110 ? -0.432 0.475 -8.733 1.00 77.69 110 ASN A C 1
ATOM 816 O O . ASN A 1 110 ? -0.839 0.127 -7.624 1.00 77.69 110 ASN A O 1
ATOM 820 N N . PHE A 1 111 ? 0.070 1.689 -8.946 1.00 83.00 111 PHE A N 1
ATOM 821 C CA . PHE A 1 111 ? 0.150 2.695 -7.895 1.00 83.00 111 PHE A CA 1
ATOM 822 C C . PHE A 1 111 ? -1.238 3.120 -7.391 1.00 83.00 111 PHE A C 1
ATOM 824 O O . PHE A 1 111 ? -1.458 3.187 -6.181 1.00 83.00 111 PHE A O 1
ATOM 831 N N . LEU A 1 112 ? -2.201 3.343 -8.292 1.00 84.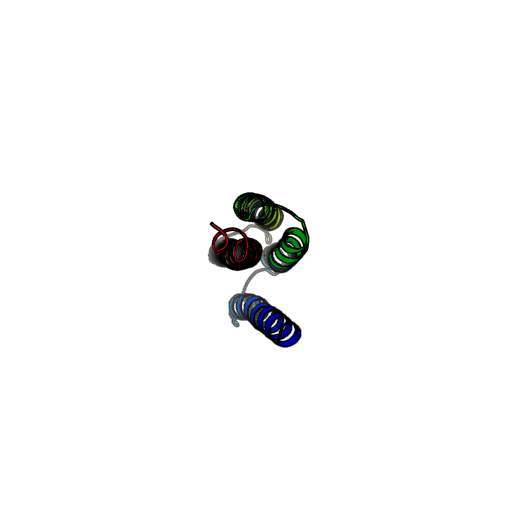06 112 LEU A N 1
ATOM 832 C CA . LEU A 1 112 ? -3.586 3.657 -7.924 1.00 84.06 112 LEU A CA 1
ATOM 833 C C . LEU A 1 112 ? -4.235 2.528 -7.118 1.00 84.06 112 LEU A C 1
ATOM 835 O O . LEU A 1 112 ? -4.903 2.801 -6.119 1.00 84.06 112 LEU A O 1
ATOM 839 N N . LEU A 1 113 ? -4.000 1.272 -7.505 1.00 82.12 113 LEU A N 1
ATOM 840 C CA . LEU A 1 113 ? -4.484 0.107 -6.766 1.00 82.12 113 LEU A CA 1
ATOM 841 C C . LEU A 1 113 ? -3.901 0.066 -5.349 1.00 82.12 113 LEU A C 1
ATOM 843 O O . LEU A 1 113 ? -4.651 -0.115 -4.393 1.00 82.12 113 LEU A O 1
ATOM 847 N N . LEU A 1 114 ? -2.597 0.309 -5.184 1.00 83.81 114 LEU A N 1
ATOM 848 C CA . LEU A 1 114 ? -1.969 0.378 -3.859 1.00 83.81 114 LEU A CA 1
ATOM 849 C C . LEU A 1 114 ? -2.505 1.541 -3.015 1.00 83.81 114 LEU A C 1
ATOM 851 O O . LEU A 1 114 ? -2.703 1.386 -1.812 1.00 83.81 114 LEU A O 1
ATOM 855 N N . CYS A 1 115 ? -2.791 2.692 -3.623 1.00 86.38 115 CYS A N 1
ATOM 856 C CA . CYS A 1 115 ? -3.426 3.815 -2.933 1.00 86.38 115 CYS A CA 1
ATOM 857 C C . CYS A 1 115 ? -4.844 3.465 -2.465 1.00 86.38 115 CYS A C 1
ATOM 859 O O . CYS A 1 115 ? -5.185 3.702 -1.305 1.00 86.38 115 CYS A O 1
ATOM 861 N N . ALA A 1 116 ? -5.662 2.853 -3.326 1.00 85.56 116 ALA A N 1
ATOM 862 C CA . ALA A 1 116 ? -6.998 2.388 -2.954 1.00 85.56 116 ALA A CA 1
ATOM 863 C C . ALA A 1 116 ? -6.936 1.393 -1.785 1.00 85.56 116 ALA A C 1
ATOM 865 O O . ALA A 1 116 ? -7.738 1.445 -0.853 1.00 85.56 116 ALA A O 1
ATOM 866 N N . LEU A 1 117 ? -5.922 0.535 -1.794 1.00 83.31 117 LEU A N 1
ATOM 867 C CA . LEU A 1 117 ? -5.660 -0.451 -0.762 1.00 83.31 117 LEU A CA 1
ATOM 868 C C . LEU A 1 117 ? -5.225 0.163 0.575 1.00 83.31 117 LEU A C 1
ATOM 870 O O . LEU A 1 117 ? -5.714 -0.232 1.638 1.00 83.31 117 LEU A O 1
ATOM 874 N N . ALA A 1 118 ? -4.361 1.176 0.532 1.00 86.19 118 ALA A N 1
ATOM 875 C CA . ALA A 1 118 ? -3.976 1.975 1.692 1.00 86.19 118 ALA A CA 1
ATOM 876 C C . ALA A 1 118 ? -5.196 2.655 2.332 1.00 86.19 118 ALA A C 1
ATOM 878 O O . ALA A 1 118 ? -5.379 2.612 3.553 1.00 86.19 118 ALA A O 1
ATOM 879 N N . VAL A 1 119 ? -6.066 3.247 1.510 1.00 88.25 119 VAL A N 1
ATOM 880 C CA . VAL A 1 119 ? -7.309 3.874 1.978 1.00 88.25 119 VAL A CA 1
ATOM 881 C C . VAL A 1 119 ? -8.228 2.827 2.600 1.00 88.25 119 VAL A C 1
ATOM 883 O O . VAL A 1 119 ? -8.666 2.998 3.738 1.0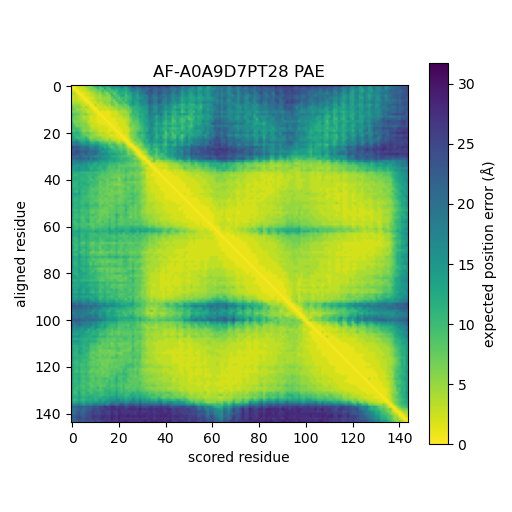0 88.25 119 VAL A O 1
ATOM 886 N N . LEU A 1 120 ? -8.472 1.714 1.905 1.00 8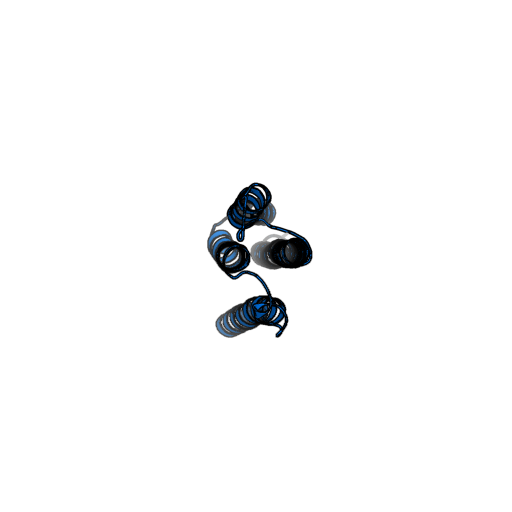6.44 120 LEU A N 1
ATOM 887 C CA . LEU A 1 120 ? -9.358 0.652 2.375 1.00 86.44 120 LEU A CA 1
ATOM 888 C C . LEU A 1 120 ? -8.893 0.075 3.718 1.00 86.44 120 LEU A C 1
ATOM 890 O O . LEU A 1 120 ? -9.682 -0.016 4.658 1.00 86.44 120 LEU A O 1
ATOM 894 N N . THR A 1 121 ? -7.609 -0.265 3.846 1.00 83.94 121 THR A N 1
ATOM 895 C CA . THR A 1 121 ? -7.041 -0.792 5.100 1.00 83.94 121 THR A CA 1
ATOM 896 C C . THR A 1 121 ? -7.163 0.198 6.252 1.00 83.94 121 THR A C 1
ATOM 898 O O . THR A 1 121 ? -7.518 -0.191 7.368 1.00 83.94 121 THR A O 1
ATOM 901 N N . THR A 1 122 ? -6.931 1.483 5.986 1.00 87.25 122 THR A N 1
ATOM 902 C CA . THR A 1 122 ? -7.045 2.549 6.987 1.00 87.25 122 THR A CA 1
ATOM 903 C C . THR A 1 122 ? -8.493 2.741 7.441 1.00 87.25 122 THR A C 1
ATOM 905 O O . THR A 1 122 ? -8.754 2.826 8.643 1.00 87.25 122 THR A O 1
ATOM 908 N N . VAL A 1 123 ? -9.450 2.741 6.508 1.00 86.38 123 VAL A N 1
ATOM 909 C CA . VAL A 1 123 ? -10.887 2.857 6.806 1.00 86.38 123 VAL A CA 1
ATOM 910 C C . VAL A 1 123 ? -11.376 1.655 7.612 1.00 86.38 123 VAL A C 1
ATOM 912 O O . VAL A 1 123 ? -12.019 1.833 8.648 1.00 86.38 123 VAL A O 1
ATOM 915 N N . VAL A 1 124 ? -11.027 0.433 7.198 1.00 85.31 124 VAL A N 1
ATOM 916 C CA . VAL A 1 124 ? -11.398 -0.800 7.912 1.00 85.31 124 VAL A CA 1
ATOM 917 C C . VAL A 1 124 ? -10.846 -0.790 9.339 1.00 85.31 124 VAL A C 1
ATOM 919 O O . VAL A 1 124 ? -11.580 -1.081 10.289 1.00 85.31 124 VAL A O 1
ATOM 922 N N . LEU A 1 125 ? -9.579 -0.399 9.516 1.00 85.50 125 LEU A N 1
ATOM 923 C CA . LEU A 1 125 ? -8.976 -0.258 10.840 1.00 85.50 125 LEU A CA 1
ATOM 924 C C . LEU A 1 125 ? -9.696 0.807 11.678 1.00 85.50 125 LEU A C 1
ATOM 926 O O . LEU A 1 125 ? -9.964 0.574 12.857 1.00 85.50 125 LEU A O 1
ATOM 930 N N . GLY A 1 126 ? -10.034 1.952 11.081 1.00 85.94 126 GLY A N 1
ATOM 931 C CA . GLY A 1 126 ? -10.754 3.039 11.742 1.00 85.94 126 GLY A CA 1
ATOM 932 C C . GLY A 1 126 ? -12.131 2.609 12.247 1.00 85.94 126 GLY A C 1
ATOM 933 O O . GLY A 1 126 ? -12.446 2.807 13.422 1.00 85.94 126 GLY A O 1
ATOM 934 N N . ILE A 1 127 ? -12.923 1.939 11.403 1.00 87.00 127 ILE A N 1
ATOM 935 C CA . ILE A 1 127 ? -14.239 1.395 11.776 1.00 87.00 127 ILE A CA 1
ATOM 936 C C . ILE A 1 127 ? -14.092 0.385 12.919 1.00 87.00 127 ILE A C 1
ATOM 938 O O . ILE A 1 127 ? -14.809 0.464 13.922 1.00 87.00 127 ILE A O 1
ATOM 942 N N . ALA A 1 128 ? -13.129 -0.536 12.813 1.00 85.44 128 ALA A N 1
ATOM 943 C CA . ALA A 1 128 ? -12.863 -1.513 13.862 1.00 85.44 128 ALA A CA 1
ATOM 944 C C . ALA A 1 128 ? -12.458 -0.833 15.183 1.00 85.44 128 ALA A C 1
ATOM 946 O O . ALA A 1 128 ? -12.922 -1.230 16.258 1.00 85.44 128 ALA A O 1
ATOM 947 N N . ALA A 1 129 ? -11.629 0.213 15.125 1.00 86.50 129 ALA A N 1
ATOM 948 C CA . ALA A 1 129 ? -11.133 0.925 16.302 1.00 86.50 129 ALA A CA 1
ATOM 949 C C . ALA A 1 129 ? -12.252 1.690 17.006 1.00 86.50 129 ALA A C 1
ATOM 951 O O . ALA A 1 129 ? -12.406 1.565 18.222 1.00 86.50 129 ALA A O 1
ATOM 952 N N . MET A 1 130 ? -13.103 2.370 16.238 1.00 86.69 130 MET A N 1
ATOM 953 C CA . MET A 1 130 ? -14.300 3.037 16.747 1.00 86.69 130 MET A CA 1
ATOM 954 C C . MET A 1 130 ? -15.271 2.044 17.397 1.00 86.69 130 MET A C 1
ATOM 956 O O . MET A 1 130 ? -15.783 2.298 18.490 1.00 86.69 130 MET A O 1
ATOM 960 N N . ALA A 1 131 ? -15.486 0.874 16.787 1.00 86.06 131 ALA A N 1
ATOM 961 C CA . ALA A 1 131 ? -16.325 -0.175 17.366 1.00 86.06 131 ALA A CA 1
ATOM 962 C C . ALA A 1 131 ? -15.750 -0.720 18.688 1.00 86.06 131 ALA A C 1
ATOM 964 O O . ALA A 1 131 ? -16.495 -0.966 19.642 1.00 86.06 131 ALA A O 1
ATOM 965 N N . ARG A 1 132 ? -14.423 -0.884 18.778 1.00 84.88 132 ARG A N 1
ATOM 966 C CA . ARG A 1 132 ? -13.729 -1.295 20.011 1.00 84.88 132 ARG A CA 1
ATOM 967 C C . ARG A 1 132 ? -13.839 -0.238 21.106 1.00 84.88 132 ARG A C 1
ATOM 969 O O . ARG A 1 132 ? -14.034 -0.602 22.263 1.00 84.88 132 ARG A O 1
ATOM 976 N N . GLU A 1 133 ? -13.732 1.039 20.758 1.00 84.94 133 GLU A N 1
ATOM 977 C CA . GLU A 1 133 ? -13.853 2.145 21.708 1.00 84.94 133 GLU A CA 1
ATOM 978 C C . GLU A 1 133 ? -15.285 2.273 22.248 1.00 84.94 133 GLU A C 1
ATOM 980 O O . GLU A 1 133 ? -15.480 2.343 23.462 1.00 84.94 133 GLU A O 1
ATOM 985 N N . ARG A 1 134 ? -16.302 2.168 21.378 1.00 83.81 134 ARG A N 1
ATOM 986 C CA . ARG A 1 134 ? -17.718 2.139 21.790 1.00 83.81 134 ARG A CA 1
ATOM 987 C C . ARG A 1 134 ? -18.034 0.983 22.735 1.00 83.81 134 ARG A C 1
ATOM 989 O O . ARG A 1 134 ? -18.750 1.188 23.704 1.00 83.81 134 ARG A O 1
ATOM 996 N N . ARG A 1 135 ? -17.465 -0.209 22.506 1.00 81.38 135 ARG A N 1
ATOM 997 C CA . ARG A 1 135 ? -17.615 -1.371 23.407 1.00 81.38 135 ARG A CA 1
ATOM 998 C C . ARG A 1 135 ? -16.919 -1.211 24.759 1.00 81.38 135 ARG A C 1
ATOM 1000 O O . ARG A 1 135 ? -17.255 -1.948 25.677 1.00 81.38 135 ARG A O 1
ATOM 1007 N N . ARG A 1 136 ? -15.956 -0.296 24.893 1.00 73.69 136 ARG A N 1
ATOM 1008 C CA . ARG A 1 136 ? -15.306 0.012 26.178 1.00 73.69 136 ARG A CA 1
ATOM 1009 C C . ARG A 1 136 ? -16.080 1.038 27.008 1.00 73.69 136 ARG A C 1
ATOM 1011 O O . ARG A 1 136 ? -15.964 1.019 28.224 1.00 73.69 136 ARG A O 1
ATOM 1018 N N . LYS A 1 137 ? -16.882 1.897 26.371 1.00 67.06 137 LYS A N 1
ATOM 1019 C CA . LYS A 1 137 ? -17.703 2.923 27.035 1.00 67.06 137 LYS A CA 1
ATOM 1020 C C . LYS A 1 137 ? -19.087 2.502 27.609 1.00 67.06 137 LYS A C 1
ATOM 1022 O O . LYS A 1 137 ? -19.671 3.353 28.272 1.00 67.06 137 LYS A O 1
ATOM 1027 N N . PRO A 1 138 ? -19.664 1.285 27.462 1.00 54.59 138 PRO A N 1
ATOM 1028 C CA . PRO A 1 138 ? -21.105 1.106 27.671 1.00 54.59 138 PRO A CA 1
ATOM 1029 C C . PRO A 1 138 ? -21.555 0.745 29.105 1.00 54.59 138 PRO A C 1
ATOM 1031 O O . PRO A 1 138 ? -22.626 0.170 29.240 1.00 54.59 138 PRO A O 1
ATOM 1034 N N . GLN A 1 139 ? -20.818 1.047 30.186 1.00 54.22 139 GLN A N 1
ATOM 1035 C CA . GLN A 1 139 ? -21.287 0.688 31.550 1.00 54.22 139 GLN A CA 1
ATOM 1036 C C . GLN A 1 139 ? -21.147 1.759 32.648 1.00 54.22 139 GLN A C 1
ATOM 1038 O O . GLN A 1 139 ? -21.603 1.530 33.762 1.00 54.22 139 GLN A O 1
ATOM 1043 N N . GLY A 1 140 ? -20.593 2.941 32.360 1.00 52.50 140 GLY A N 1
ATOM 1044 C CA . GLY A 1 140 ? -20.452 4.006 33.370 1.00 52.50 140 GLY A CA 1
ATOM 1045 C C . GLY A 1 140 ? -21.614 5.004 33.457 1.00 52.50 140 GLY A C 1
ATOM 1046 O O . GLY A 1 140 ? -21.674 5.762 34.412 1.00 52.50 140 GLY A O 1
ATOM 1047 N N . ALA A 1 141 ? -22.524 5.032 32.476 1.00 54.28 141 ALA A N 1
ATOM 1048 C CA . ALA A 1 141 ? -23.484 6.134 32.299 1.00 54.28 141 ALA A CA 1
ATOM 1049 C C . ALA A 1 141 ? -24.951 5.790 32.638 1.00 54.28 141 ALA A C 1
ATOM 1051 O O . ALA A 1 141 ? -25.837 6.581 32.352 1.00 54.28 141 ALA A O 1
ATOM 1052 N N . LEU A 1 142 ? -25.216 4.617 33.227 1.00 55.97 142 LEU A N 1
ATOM 1053 C CA . LEU A 1 142 ? -26.558 4.188 33.675 1.00 55.97 142 LEU A CA 1
ATOM 1054 C C . LEU A 1 142 ? -26.654 4.039 35.206 1.00 55.97 142 LEU A C 1
ATOM 1056 O O . LEU A 1 142 ? -27.566 3.399 35.718 1.00 55.97 142 LEU A O 1
ATOM 1060 N N . ARG A 1 143 ? -25.689 4.600 35.944 1.00 52.78 143 ARG A N 1
ATOM 1061 C CA . ARG A 1 143 ? -25.696 4.658 37.411 1.00 52.78 143 ARG A CA 1
ATOM 1062 C C . ARG A 1 143 ? -25.565 6.100 37.894 1.00 52.78 143 ARG A C 1
ATOM 1064 O O . ARG A 1 143 ? -24.624 6.384 38.616 1.00 52.78 143 ARG A O 1
ATOM 1071 N N . HIS A 1 144 ? -26.448 6.995 37.471 1.00 49.66 144 HIS A N 1
ATOM 1072 C CA . HIS A 1 144 ? -26.740 8.238 38.188 1.00 49.66 144 HIS A CA 1
ATOM 1073 C C . HIS A 1 144 ? -28.168 8.661 37.875 1.00 49.66 144 HIS A C 1
ATOM 1075 O O . HIS A 1 144 ? -28.538 8.576 36.683 1.00 49.66 144 HIS A O 1
#